Protein AF-A0A2S6IBE1-F1 (afdb_monomer)

pLDDT: mean 86.31, std 10.08, range [39.94, 98.06]

Mean predicted aligned error: 6.65 Å

Sequence (152 aa):
MEKQKLQRILDKYPGAFITDSGIRSVAIQAQFVQARPKQYPKTLRQAVQAFDLDEKKLTDDNYLKTLYKGREAWLHQTIRETARKQQGFYHVAGHAIDVSVRRLSLEQKRRLQKELAAEGYSLIMERVRGMQAKYYVSIERANVFHVQSGTR

Structure (mmCIF, N/CA/C/O backbone):
data_AF-A0A2S6IBE1-F1
#
_entry.id   AF-A0A2S6IBE1-F1
#
loop_
_atom_site.group_PDB
_atom_site.id
_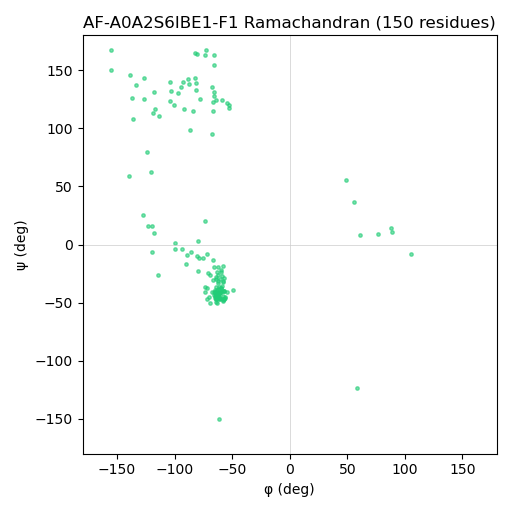atom_site.type_symbol
_atom_site.label_atom_id
_atom_site.label_alt_id
_atom_site.label_comp_id
_atom_site.label_asym_id
_atom_site.label_entity_id
_atom_site.label_seq_id
_atom_site.pdbx_PDB_ins_code
_atom_site.Cartn_x
_atom_site.Cartn_y
_atom_site.Cartn_z
_atom_site.occupancy
_atom_site.B_iso_or_equiv
_atom_site.auth_seq_id
_atom_site.auth_comp_id
_atom_site.auth_asym_id
_atom_site.auth_atom_id
_atom_site.pdbx_PDB_model_num
ATOM 1 N N . MET A 1 1 ? -18.476 2.343 -2.924 1.00 54.25 1 MET A N 1
ATOM 2 C CA . MET A 1 1 ? -19.337 1.847 -1.828 1.00 54.25 1 MET A CA 1
ATOM 3 C C . MET A 1 1 ? -18.538 1.646 -0.540 1.00 54.25 1 MET A C 1
ATOM 5 O O . MET A 1 1 ? -18.878 2.255 0.466 1.00 54.25 1 MET A O 1
ATOM 9 N N . GLU A 1 2 ? -17.416 0.919 -0.574 1.00 73.31 2 GLU A N 1
ATOM 10 C CA . GLU A 1 2 ? -16.568 0.690 0.614 1.00 73.31 2 GLU A CA 1
ATOM 11 C C . GLU A 1 2 ? -15.955 1.964 1.206 1.00 73.31 2 GLU A C 1
ATOM 13 O O . GLU A 1 2 ? -16.035 2.172 2.411 1.00 73.31 2 GLU A O 1
ATOM 18 N N . LYS A 1 3 ? -15.458 2.891 0.373 1.00 78.81 3 LYS A N 1
ATOM 19 C CA . LYS A 1 3 ? -14.883 4.163 0.851 1.00 78.81 3 LYS A CA 1
ATOM 20 C C . LYS A 1 3 ? -15.859 4.997 1.696 1.00 78.81 3 LYS A C 1
ATOM 22 O O . LYS A 1 3 ? -15.454 5.568 2.697 1.00 78.81 3 LYS A O 1
ATOM 27 N N . GLN A 1 4 ? -17.139 5.055 1.319 1.00 84.81 4 GLN A N 1
ATOM 28 C CA . GLN A 1 4 ? -18.163 5.790 2.079 1.00 84.81 4 GLN A CA 1
ATOM 29 C C . GLN A 1 4 ? -18.512 5.082 3.393 1.00 84.81 4 GLN A C 1
ATOM 31 O O . GLN A 1 4 ? -18.743 5.732 4.409 1.00 84.81 4 GLN A O 1
ATOM 36 N N . LYS A 1 5 ? -18.545 3.744 3.392 1.00 87.62 5 LYS A N 1
ATOM 37 C CA . LYS A 1 5 ? -18.736 2.958 4.616 1.00 87.62 5 LYS A CA 1
ATOM 38 C C . LYS A 1 5 ? -17.564 3.156 5.579 1.00 87.62 5 LYS A C 1
ATOM 40 O O . LYS A 1 5 ? -17.801 3.450 6.743 1.00 87.62 5 LYS A O 1
ATOM 45 N N . LEU A 1 6 ? -16.333 3.077 5.074 1.00 89.38 6 LEU A N 1
ATOM 46 C CA . LEU A 1 6 ? -15.126 3.382 5.836 1.00 89.38 6 LEU A CA 1
ATOM 47 C C . LEU A 1 6 ? -15.169 4.811 6.388 1.00 89.38 6 LEU A C 1
ATOM 49 O O . LEU A 1 6 ? -14.967 4.993 7.581 1.00 89.38 6 LEU A O 1
ATOM 53 N N . GLN A 1 7 ? -15.511 5.807 5.563 1.00 90.88 7 GLN A N 1
ATOM 54 C CA . GLN A 1 7 ? -15.585 7.204 5.999 1.00 90.88 7 GLN A CA 1
ATOM 55 C C . GLN A 1 7 ? -16.541 7.394 7.185 1.00 90.88 7 GLN A C 1
ATOM 57 O O . GLN A 1 7 ? -16.139 7.981 8.180 1.00 90.88 7 GLN A O 1
ATOM 62 N N . ARG A 1 8 ? -17.741 6.796 7.146 1.00 93.19 8 ARG A N 1
ATOM 63 C CA . ARG A 1 8 ? -18.708 6.860 8.262 1.00 93.19 8 ARG A CA 1
ATOM 64 C C . ARG A 1 8 ? -18.163 6.310 9.584 1.00 93.19 8 ARG A C 1
ATOM 66 O O . ARG A 1 8 ? -18.566 6.768 10.648 1.00 93.19 8 ARG A O 1
ATOM 73 N N . ILE A 1 9 ? -17.278 5.312 9.531 1.00 93.94 9 ILE A N 1
ATOM 74 C CA . ILE A 1 9 ? -16.595 4.798 10.726 1.00 93.94 9 ILE A CA 1
ATOM 75 C C . ILE A 1 9 ? -15.571 5.830 11.203 1.00 93.94 9 ILE A C 1
ATOM 77 O O . ILE A 1 9 ? -15.544 6.164 12.384 1.00 93.94 9 ILE A O 1
ATOM 81 N N . LEU A 1 10 ? -14.757 6.368 10.289 1.00 94.12 10 LEU A N 1
ATOM 82 C CA . LEU A 1 10 ? -13.701 7.333 10.614 1.00 94.12 10 LEU A CA 1
ATOM 83 C C . LEU A 1 10 ? -14.235 8.655 11.170 1.00 94.12 10 LEU A C 1
ATOM 85 O O . LEU A 1 10 ? -13.566 9.254 12.007 1.00 94.12 10 LEU A O 1
ATOM 89 N N . ASP A 1 11 ? -15.440 9.071 10.785 1.00 94.88 11 ASP A N 1
ATOM 90 C CA . ASP A 1 11 ? -16.084 10.284 11.305 1.00 94.88 11 ASP A CA 1
ATOM 91 C C . ASP A 1 11 ? -16.286 10.233 12.836 1.00 94.88 11 ASP A C 1
ATOM 93 O O . ASP A 1 11 ? -16.341 11.271 13.493 1.00 94.88 11 ASP A O 1
ATOM 97 N N . LYS A 1 12 ? -16.313 9.031 13.436 1.00 96.00 12 LYS A N 1
ATOM 98 C CA . LYS A 1 12 ? -16.364 8.824 14.897 1.00 96.00 12 LYS A CA 1
ATOM 99 C C . LYS A 1 12 ? -15.006 8.994 15.593 1.00 96.00 12 LYS A C 1
ATOM 101 O O . LYS A 1 12 ? -14.952 9.039 16.821 1.00 96.00 12 LYS A O 1
ATOM 106 N N . TYR A 1 13 ? -13.907 9.068 14.838 1.00 95.88 13 TYR A N 1
ATOM 107 C CA . TYR A 1 13 ? -12.533 9.119 15.347 1.00 95.88 13 TYR A CA 1
ATOM 108 C C . TYR A 1 13 ? -11.795 10.360 14.821 1.00 95.88 13 TYR A C 1
ATOM 110 O O . TYR A 1 13 ? -10.972 10.253 13.904 1.00 95.88 13 TYR A O 1
ATOM 118 N N . PRO A 1 14 ? -12.024 11.544 15.424 1.00 90.94 14 PRO A N 1
ATOM 119 C CA . PRO A 1 14 ? -11.316 12.765 15.056 1.00 90.94 14 PRO A CA 1
ATOM 120 C C . PRO A 1 14 ? -9.795 12.557 15.074 1.00 90.94 14 PRO A C 1
ATOM 122 O O . PRO A 1 14 ? -9.210 12.198 16.095 1.00 90.94 14 PRO A O 1
ATOM 125 N N . GLY A 1 15 ? -9.146 12.765 13.926 1.00 89.62 15 GLY A N 1
ATOM 126 C CA . GLY A 1 15 ? -7.707 12.536 13.747 1.00 89.62 15 GLY A CA 1
ATOM 127 C C . GLY A 1 15 ? -7.344 11.277 12.955 1.00 89.62 15 GLY A C 1
ATOM 128 O O . GLY A 1 15 ? -6.173 11.133 12.588 1.00 89.62 15 GLY A O 1
ATOM 129 N N . ALA A 1 16 ? -8.320 10.420 12.641 1.00 94.62 16 ALA A N 1
ATOM 130 C CA . ALA A 1 16 ? -8.197 9.404 11.605 1.00 94.62 16 ALA A CA 1
ATOM 131 C C . ALA A 1 16 ? -8.715 9.927 10.263 1.00 94.62 16 ALA A C 1
ATOM 133 O O . ALA A 1 16 ? -9.725 10.623 10.212 1.00 94.62 16 ALA A O 1
ATOM 134 N N . PHE A 1 17 ? -8.028 9.604 9.169 1.00 92.44 17 PHE A N 1
ATOM 135 C CA . PHE A 1 17 ? -8.475 9.990 7.830 1.00 92.44 17 PHE A CA 1
ATOM 136 C C . PHE A 1 17 ? -7.915 9.054 6.764 1.00 92.44 17 PHE A C 1
ATOM 138 O O . PHE A 1 17 ? -6.815 8.518 6.912 1.00 92.44 17 PHE A O 1
ATOM 145 N N . ILE A 1 18 ? -8.667 8.887 5.677 1.00 90.06 18 ILE A N 1
ATOM 146 C CA . ILE A 1 18 ? -8.194 8.189 4.479 1.00 90.06 18 ILE A CA 1
ATOM 147 C C . ILE A 1 18 ? -7.084 9.028 3.854 1.00 90.06 18 ILE A C 1
ATOM 149 O O . ILE A 1 18 ? -7.298 10.200 3.539 1.00 90.06 18 ILE A O 1
ATOM 153 N N . THR A 1 19 ? -5.903 8.447 3.686 1.00 83.44 19 THR A N 1
ATOM 154 C CA . THR A 1 19 ? -4.793 9.129 3.018 1.00 83.44 19 THR A CA 1
ATOM 155 C C . THR A 1 19 ? -5.037 9.216 1.508 1.00 83.44 19 THR A C 1
ATOM 157 O O . THR A 1 19 ? -5.913 8.566 0.933 1.00 83.44 19 THR A O 1
ATOM 160 N N . ASP A 1 20 ? -4.235 10.036 0.839 1.00 66.38 20 ASP A N 1
ATOM 161 C CA . ASP A 1 20 ? -4.173 10.142 -0.623 1.00 66.38 20 ASP A CA 1
ATOM 162 C C . ASP A 1 20 ? -3.824 8.810 -1.315 1.00 66.38 20 ASP A C 1
ATOM 164 O O . ASP A 1 20 ? -4.136 8.608 -2.487 1.00 66.38 20 ASP A O 1
ATOM 168 N N . SER A 1 21 ? -3.265 7.852 -0.573 1.00 60.84 21 SER A N 1
ATOM 169 C CA . SER A 1 21 ? -3.064 6.467 -0.995 1.00 60.84 21 SER A CA 1
ATOM 170 C C . SER A 1 21 ? -4.330 5.595 -1.044 1.00 60.84 21 SER A C 1
ATOM 172 O O . SER A 1 21 ? -4.201 4.378 -1.039 1.00 60.84 21 SER A O 1
ATOM 174 N N . GLY A 1 22 ? -5.534 6.174 -1.116 1.00 62.81 22 GLY A N 1
ATOM 175 C CA . GLY A 1 22 ? -6.808 5.446 -1.235 1.00 62.81 22 GLY A CA 1
ATOM 176 C C . GLY A 1 22 ? -6.964 4.586 -2.506 1.00 62.81 22 GLY A C 1
ATOM 177 O O . GLY A 1 22 ? -6.003 4.068 -3.056 1.00 62.81 22 GLY A O 1
ATOM 178 N N . ILE A 1 23 ? -8.201 4.414 -2.992 1.00 68.62 23 ILE A N 1
ATOM 179 C CA . ILE A 1 23 ? -8.500 3.637 -4.214 1.00 68.62 23 ILE A CA 1
ATOM 180 C C . ILE A 1 23 ? -7.637 4.135 -5.384 1.00 68.62 23 ILE A C 1
ATOM 182 O O . ILE A 1 23 ? -7.776 5.285 -5.808 1.00 68.62 23 ILE A O 1
ATOM 186 N N . ARG A 1 24 ? -6.775 3.273 -5.932 1.00 78.56 24 ARG A N 1
ATOM 187 C CA . ARG A 1 24 ? -5.904 3.601 -7.066 1.00 78.56 24 ARG A CA 1
ATOM 188 C C . ARG A 1 24 ? -6.430 2.984 -8.353 1.00 78.56 24 ARG A C 1
ATOM 190 O O . ARG A 1 24 ? -6.851 1.828 -8.398 1.00 78.56 24 ARG A O 1
ATOM 197 N N . SER A 1 25 ? -6.346 3.750 -9.435 1.00 82.62 25 SER A N 1
ATOM 198 C CA . SER A 1 25 ? -6.398 3.171 -10.775 1.00 82.62 25 SER A CA 1
ATOM 199 C C . SER A 1 25 ? -5.081 2.447 -11.073 1.00 82.62 25 SER A C 1
ATOM 201 O O . SER A 1 25 ? -4.055 2.693 -10.435 1.00 82.62 25 SER A O 1
ATOM 203 N N . VAL A 1 26 ? -5.087 1.580 -12.087 1.00 86.19 26 VAL A N 1
ATOM 204 C CA . VAL A 1 26 ? -3.863 0.926 -12.582 1.00 86.19 26 VAL A CA 1
ATOM 205 C C . VAL A 1 26 ? -2.794 1.958 -12.954 1.00 86.19 26 VAL A C 1
ATOM 207 O O . VAL A 1 26 ? -1.631 1.766 -12.619 1.00 86.19 26 VAL A O 1
ATOM 210 N N . ALA A 1 27 ? -3.193 3.066 -13.587 1.00 87.44 27 ALA A N 1
ATOM 211 C CA . ALA A 1 27 ? -2.275 4.126 -13.998 1.00 87.44 27 ALA A CA 1
ATOM 212 C C . ALA A 1 27 ? -1.605 4.806 -12.795 1.00 87.44 27 ALA A C 1
ATOM 214 O O . ALA A 1 27 ? -0.392 4.993 -12.784 1.00 87.44 27 ALA A O 1
ATOM 215 N N . ILE A 1 28 ? -2.372 5.111 -11.744 1.00 85.56 28 ILE A N 1
ATOM 216 C CA . ILE A 1 28 ? -1.814 5.685 -10.512 1.00 85.56 28 ILE A CA 1
ATOM 217 C C . ILE A 1 28 ? -0.860 4.681 -9.864 1.00 85.56 28 ILE A C 1
ATOM 219 O O . ILE A 1 28 ? 0.263 5.026 -9.508 1.00 85.56 28 ILE A O 1
ATOM 223 N N . GLN A 1 29 ? -1.265 3.415 -9.749 1.00 86.69 29 GLN A N 1
ATOM 224 C CA . GLN A 1 29 ? -0.407 2.386 -9.172 1.00 86.69 29 GLN A CA 1
ATOM 225 C C . GLN A 1 29 ? 0.901 2.216 -9.965 1.00 86.69 29 GLN A C 1
ATOM 227 O O . GLN A 1 29 ? 1.956 2.049 -9.357 1.00 86.69 29 GLN A O 1
ATOM 232 N N . ALA A 1 30 ? 0.865 2.327 -11.295 1.00 89.19 30 ALA A N 1
ATOM 233 C CA . ALA A 1 30 ? 2.057 2.298 -12.140 1.00 89.19 30 ALA A CA 1
ATOM 234 C C . ALA A 1 30 ? 3.039 3.430 -11.815 1.00 89.19 30 ALA A C 1
ATOM 236 O O . ALA A 1 30 ? 4.235 3.170 -11.686 1.00 89.19 30 ALA A O 1
ATOM 237 N N . GLN A 1 31 ? 2.543 4.647 -11.572 1.00 88.62 31 GLN A N 1
ATOM 238 C CA . GLN A 1 31 ? 3.380 5.770 -11.133 1.00 88.62 31 GLN A CA 1
ATOM 239 C C . GLN A 1 31 ? 4.082 5.470 -9.799 1.00 88.62 31 GLN A C 1
ATOM 241 O O . GLN A 1 31 ? 5.270 5.755 -9.651 1.00 88.62 31 GLN A O 1
ATOM 246 N N . PHE A 1 32 ? 3.393 4.835 -8.841 1.00 85.94 32 PHE A N 1
ATOM 247 C CA . PHE A 1 32 ? 4.011 4.415 -7.576 1.00 85.94 32 PHE A CA 1
ATOM 248 C C . PHE A 1 32 ? 5.095 3.352 -7.777 1.00 85.94 32 PHE A C 1
ATOM 250 O O . PHE A 1 32 ? 6.165 3.459 -7.171 1.00 85.94 32 PHE A O 1
ATOM 257 N N . VAL A 1 33 ? 4.840 2.342 -8.618 1.00 87.50 33 VAL A N 1
ATOM 258 C CA . VAL A 1 33 ? 5.838 1.305 -8.927 1.00 87.50 33 VAL A CA 1
ATOM 259 C C . VAL A 1 33 ? 7.065 1.920 -9.595 1.00 87.50 33 VAL A C 1
ATOM 261 O O . VAL A 1 33 ? 8.188 1.607 -9.203 1.00 87.50 33 VAL A O 1
ATOM 264 N N . GLN A 1 34 ? 6.866 2.834 -10.544 1.00 89.19 34 GLN A N 1
ATOM 265 C CA . GLN A 1 34 ? 7.952 3.523 -11.236 1.00 89.19 34 GLN A CA 1
ATOM 266 C C . GLN A 1 34 ? 8.765 4.424 -10.302 1.00 89.19 34 GLN A C 1
ATOM 268 O O . GLN A 1 34 ? 9.991 4.435 -10.370 1.00 89.19 34 GLN A O 1
ATOM 273 N N . ALA A 1 35 ? 8.106 5.150 -9.398 1.00 86.12 35 ALA A N 1
ATOM 274 C CA . ALA A 1 35 ? 8.787 6.026 -8.450 1.00 86.12 35 ALA A CA 1
ATOM 275 C C . ALA A 1 35 ? 9.554 5.255 -7.362 1.00 86.12 35 ALA A C 1
ATOM 277 O O . ALA A 1 35 ? 10.480 5.804 -6.761 1.00 86.12 35 ALA A O 1
ATOM 278 N N . ARG A 1 36 ? 9.155 4.010 -7.058 1.00 83.94 36 ARG A N 1
ATOM 279 C CA . ARG A 1 36 ? 9.722 3.208 -5.958 1.00 83.94 36 ARG A CA 1
ATOM 280 C C . ARG A 1 36 ? 9.915 1.727 -6.333 1.00 83.94 36 ARG A C 1
ATOM 282 O O . ARG A 1 36 ? 9.396 0.866 -5.622 1.00 83.94 36 ARG A O 1
ATOM 289 N N . PRO A 1 37 ? 10.694 1.373 -7.374 1.00 86.56 37 PRO A N 1
ATOM 290 C CA . PRO A 1 37 ? 10.749 -0.004 -7.884 1.00 86.56 37 PRO A CA 1
ATOM 291 C C . PRO A 1 37 ? 11.195 -1.033 -6.835 1.00 86.56 37 PRO A C 1
ATOM 293 O O . PRO A 1 37 ? 10.653 -2.134 -6.776 1.00 86.56 37 PRO A O 1
ATOM 296 N N . LYS A 1 38 ? 12.114 -0.649 -5.936 1.00 84.12 38 LYS A N 1
ATOM 297 C CA . LYS A 1 38 ? 12.601 -1.493 -4.826 1.00 84.12 38 LYS A CA 1
ATOM 298 C C . LYS A 1 38 ? 11.506 -1.872 -3.814 1.00 84.12 38 LYS A C 1
ATOM 300 O O . LYS A 1 38 ? 11.631 -2.890 -3.145 1.00 84.12 38 LYS A O 1
ATOM 305 N N . GLN A 1 39 ? 10.426 -1.091 -3.711 1.00 80.88 39 GLN A N 1
ATOM 306 C CA . GLN A 1 39 ? 9.273 -1.414 -2.854 1.00 80.88 39 GLN A CA 1
ATOM 307 C C . GLN A 1 39 ? 8.313 -2.416 -3.507 1.00 80.88 39 GLN A C 1
ATOM 309 O O . GLN A 1 39 ? 7.441 -2.956 -2.831 1.00 80.88 39 GLN A O 1
ATOM 314 N N . TYR A 1 40 ? 8.508 -2.710 -4.796 1.00 84.00 40 TYR A N 1
ATOM 315 C CA . TYR A 1 40 ? 7.740 -3.685 -5.566 1.00 84.00 40 TYR A CA 1
ATOM 316 C C . TYR A 1 40 ? 8.668 -4.786 -6.108 1.00 84.00 40 TYR A C 1
ATOM 318 O O . TYR A 1 40 ? 8.781 -4.969 -7.323 1.00 84.00 40 TYR A O 1
ATOM 326 N N . PRO A 1 41 ? 9.333 -5.562 -5.226 1.00 84.81 41 PRO A N 1
ATOM 327 C CA . PRO A 1 41 ? 10.390 -6.498 -5.616 1.00 84.81 41 PRO A CA 1
ATOM 328 C C . PRO A 1 41 ? 9.899 -7.614 -6.545 1.00 84.81 41 PRO A C 1
ATOM 330 O O . PRO A 1 41 ? 10.668 -8.160 -7.330 1.00 84.81 41 PRO A O 1
ATOM 333 N N . LYS A 1 42 ? 8.610 -7.972 -6.489 1.00 85.62 42 LYS A N 1
ATOM 334 C CA . LYS A 1 42 ? 8.030 -8.943 -7.423 1.00 85.62 42 LYS A CA 1
ATOM 335 C C . LYS A 1 42 ? 7.945 -8.378 -8.843 1.00 85.62 42 LYS A C 1
ATOM 337 O O . LYS A 1 42 ? 8.420 -9.028 -9.767 1.00 85.62 42 LYS A O 1
ATOM 342 N N . THR A 1 43 ? 7.392 -7.176 -8.998 1.00 88.56 43 THR A N 1
ATOM 343 C CA . THR A 1 43 ? 7.308 -6.500 -10.299 1.00 88.56 43 THR A CA 1
ATOM 344 C C . THR A 1 43 ? 8.698 -6.213 -10.855 1.00 88.56 43 THR A C 1
ATOM 346 O O . THR A 1 43 ? 8.938 -6.445 -12.034 1.00 88.56 43 THR A O 1
ATOM 349 N N . LEU A 1 44 ? 9.637 -5.793 -9.996 1.00 89.81 44 LEU A N 1
ATOM 350 C CA . LEU A 1 44 ? 11.025 -5.567 -10.391 1.00 89.81 44 LEU A CA 1
ATOM 351 C C . LEU A 1 44 ? 11.681 -6.847 -10.930 1.00 89.81 44 LEU A C 1
ATOM 353 O O . LEU A 1 44 ? 12.269 -6.811 -12.003 1.00 89.81 44 LEU A O 1
ATOM 357 N N . ARG A 1 45 ? 11.524 -7.993 -10.252 1.00 88.56 45 ARG A N 1
ATOM 358 C CA . ARG A 1 45 ? 12.041 -9.284 -10.747 1.00 88.56 45 ARG A CA 1
ATOM 359 C C . ARG A 1 45 ? 11.436 -9.691 -12.091 1.00 88.56 45 ARG A C 1
ATOM 361 O O . ARG A 1 45 ? 12.156 -10.160 -12.962 1.00 88.56 45 ARG A O 1
ATOM 368 N N . GLN A 1 46 ? 10.133 -9.480 -12.277 1.00 90.62 46 GLN A N 1
ATOM 369 C CA . GLN A 1 46 ? 9.480 -9.742 -13.564 1.00 90.62 46 GLN A CA 1
ATOM 370 C C . GLN A 1 46 ? 10.020 -8.834 -14.673 1.00 90.62 46 GLN A C 1
ATOM 372 O O . GLN A 1 46 ? 10.176 -9.289 -15.800 1.00 90.62 46 GLN A O 1
ATOM 377 N N . ALA A 1 47 ? 10.341 -7.577 -14.359 1.00 92.50 47 ALA A N 1
ATOM 378 C CA . ALA A 1 47 ? 10.936 -6.646 -15.314 1.00 92.50 47 ALA A CA 1
ATOM 379 C C . ALA A 1 47 ? 12.355 -7.066 -15.721 1.00 92.50 47 ALA A C 1
ATOM 381 O O . ALA A 1 47 ? 12.691 -6.998 -16.898 1.00 92.50 47 ALA A O 1
ATOM 382 N N . VAL A 1 48 ? 13.165 -7.532 -14.762 1.00 90.19 48 VAL A N 1
ATOM 383 C CA . VAL A 1 48 ? 14.518 -8.059 -15.020 1.00 90.19 48 VAL A CA 1
ATOM 384 C C . VAL A 1 48 ? 14.476 -9.199 -16.026 1.00 90.19 48 VAL A C 1
ATOM 386 O O . VAL A 1 48 ? 15.221 -9.175 -16.997 1.00 90.19 48 VAL A O 1
ATOM 389 N N . GLN A 1 49 ? 13.548 -10.136 -15.842 1.00 90.88 49 GLN A N 1
ATOM 390 C CA . GLN A 1 49 ? 13.372 -11.271 -16.747 1.00 90.88 49 GLN A CA 1
ATOM 391 C C . GLN A 1 49 ? 12.792 -10.855 -18.105 1.00 90.88 49 GLN A C 1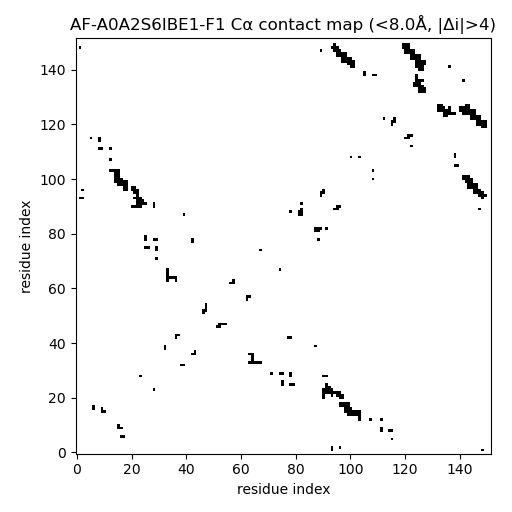
ATOM 393 O O . GLN A 1 49 ? 13.281 -11.286 -19.140 1.00 90.88 49 GLN A O 1
ATOM 398 N N . ALA A 1 50 ? 11.754 -10.013 -18.117 1.00 92.31 50 ALA A N 1
ATOM 39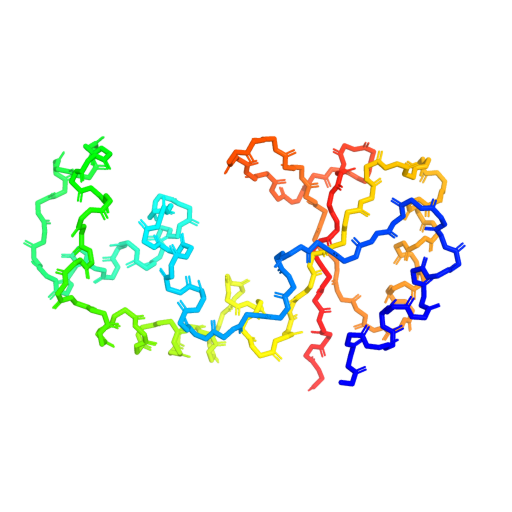9 C CA . ALA A 1 50 ? 11.056 -9.637 -19.347 1.00 92.31 50 ALA A CA 1
ATOM 400 C C . ALA A 1 50 ? 11.897 -8.762 -20.288 1.00 92.31 50 ALA A C 1
ATOM 402 O O . ALA A 1 50 ? 11.641 -8.736 -21.489 1.00 92.31 50 ALA A O 1
ATOM 403 N N . PHE A 1 51 ? 12.861 -8.018 -19.745 1.00 91.75 51 PHE A N 1
ATOM 404 C CA . PHE A 1 51 ? 13.664 -7.054 -20.497 1.00 91.75 51 PHE A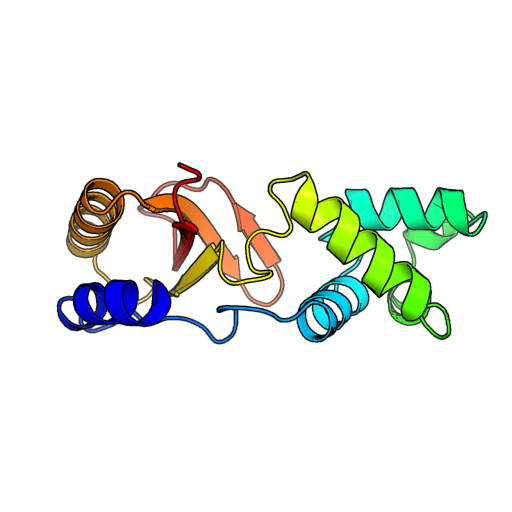 CA 1
ATOM 405 C C . PHE A 1 51 ? 15.156 -7.387 -20.527 1.00 91.75 51 PHE A C 1
ATOM 407 O O . PHE A 1 51 ? 15.930 -6.530 -20.950 1.00 91.75 51 PHE A O 1
ATOM 414 N N . ASP A 1 52 ? 15.531 -8.581 -20.061 1.00 88.31 52 ASP A N 1
ATOM 4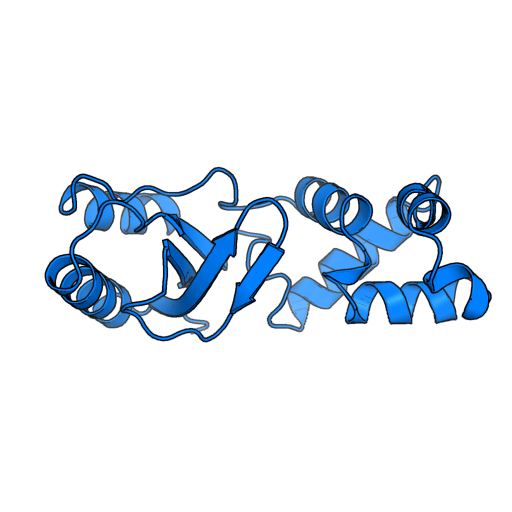15 C CA . ASP A 1 52 ? 16.912 -9.071 -19.989 1.00 88.31 52 ASP A CA 1
ATOM 416 C C . ASP A 1 52 ? 17.869 -8.046 -19.354 1.00 88.31 52 ASP A C 1
ATOM 418 O O . ASP A 1 52 ? 18.821 -7.546 -19.956 1.00 88.31 52 ASP A O 1
ATOM 422 N N . LEU A 1 53 ? 17.530 -7.617 -18.135 1.00 88.19 53 LEU A N 1
ATOM 423 C CA . LEU A 1 53 ? 18.252 -6.540 -17.459 1.00 88.19 53 LEU A CA 1
ATOM 424 C C . LEU A 1 53 ? 19.448 -7.073 -16.676 1.00 88.19 53 LEU A C 1
ATOM 426 O O . LEU A 1 53 ? 19.334 -8.034 -15.923 1.00 88.19 53 LEU A O 1
ATOM 430 N N . ASP A 1 54 ? 20.564 -6.351 -16.753 1.00 85.81 54 ASP A N 1
ATOM 431 C CA . ASP A 1 54 ? 21.746 -6.623 -15.937 1.00 85.81 54 ASP A CA 1
ATOM 432 C C . ASP A 1 54 ? 21.464 -6.362 -14.446 1.00 85.81 54 ASP A C 1
ATOM 434 O O . ASP A 1 54 ? 21.247 -5.219 -14.023 1.00 85.81 54 ASP A O 1
ATOM 438 N N . GLU A 1 55 ? 21.514 -7.423 -13.637 1.00 81.94 55 GLU A N 1
ATOM 439 C CA . GLU A 1 55 ? 21.286 -7.365 -12.192 1.00 81.94 55 GLU A CA 1
ATOM 440 C C . GLU A 1 55 ? 22.239 -6.403 -11.472 1.00 81.94 55 GLU A C 1
ATOM 442 O O . GLU A 1 55 ? 21.853 -5.781 -10.477 1.00 81.94 55 GLU A O 1
ATOM 447 N N . LYS A 1 56 ? 23.456 -6.190 -11.993 1.00 83.94 56 LYS A N 1
ATOM 448 C CA . LYS 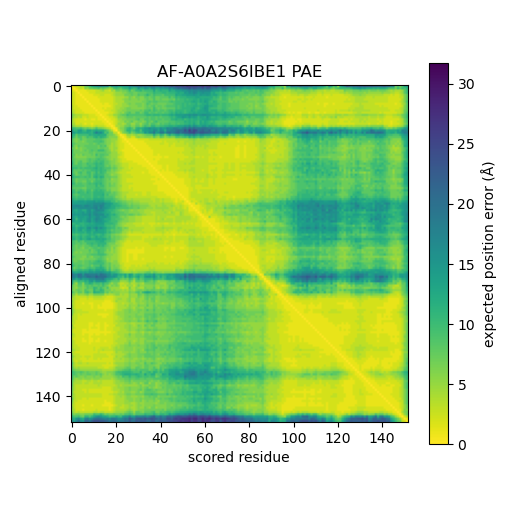A 1 56 ? 24.430 -5.259 -11.398 1.00 83.94 56 LYS A CA 1
ATOM 449 C C . LYS A 1 56 ? 23.904 -3.822 -11.389 1.00 83.94 56 LYS A C 1
ATOM 451 O O . LYS A 1 56 ? 24.151 -3.073 -10.440 1.00 83.94 56 LYS A O 1
ATOM 456 N N . LYS A 1 57 ? 23.105 -3.449 -12.394 1.00 84.25 57 LYS A N 1
ATOM 457 C CA . LYS A 1 57 ? 22.504 -2.111 -12.522 1.00 84.25 57 LYS A CA 1
ATOM 458 C C . LYS A 1 57 ? 21.328 -1.882 -11.573 1.00 84.25 57 LYS A C 1
ATOM 460 O O . LYS A 1 57 ? 20.921 -0.742 -11.381 1.00 84.25 57 LYS A O 1
ATOM 465 N N . LEU A 1 58 ? 20.809 -2.920 -10.913 1.00 83.00 58 LEU A N 1
ATOM 466 C CA . LEU A 1 58 ? 19.711 -2.790 -9.940 1.00 83.00 58 LEU A CA 1
ATOM 467 C C . LEU A 1 58 ? 20.143 -2.121 -8.626 1.00 83.00 58 LEU A C 1
ATOM 469 O O . LEU A 1 58 ? 19.306 -1.801 -7.778 1.00 83.00 58 LEU A O 1
ATOM 473 N N . THR A 1 59 ? 21.444 -1.893 -8.448 1.00 83.94 59 THR A N 1
ATOM 474 C CA . THR A 1 59 ? 21.976 -1.088 -7.345 1.00 83.94 59 THR A CA 1
ATOM 475 C C . THR A 1 59 ? 21.859 0.420 -7.607 1.00 83.94 59 THR A C 1
ATOM 477 O O . THR A 1 59 ? 21.758 1.179 -6.644 1.00 83.94 59 THR A O 1
ATOM 480 N N . ASP A 1 60 ? 21.765 0.844 -8.873 1.00 86.94 60 ASP A N 1
ATOM 481 C CA . ASP A 1 60 ? 21.667 2.244 -9.297 1.00 86.94 60 ASP A CA 1
ATOM 482 C C . ASP A 1 60 ? 20.214 2.761 -9.250 1.00 86.94 60 ASP A C 1
ATOM 484 O O . ASP A 1 60 ? 19.333 2.343 -10.007 1.00 86.94 60 ASP A O 1
ATOM 488 N N . ASP A 1 61 ? 19.960 3.725 -8.363 1.00 82.00 61 ASP A N 1
ATOM 489 C CA . ASP A 1 61 ? 18.640 4.338 -8.188 1.00 82.00 61 ASP A CA 1
ATOM 490 C C . ASP A 1 61 ? 18.177 5.167 -9.400 1.00 82.00 61 ASP A C 1
ATOM 492 O O . ASP A 1 61 ? 16.971 5.257 -9.652 1.00 82.00 61 ASP A O 1
ATOM 496 N N . ASN A 1 62 ? 19.088 5.774 -10.165 1.00 83.56 62 ASN A N 1
ATOM 497 C CA . ASN A 1 62 ? 18.738 6.549 -11.360 1.00 83.56 62 ASN A CA 1
ATOM 498 C C . ASN A 1 62 ? 18.336 5.629 -12.511 1.00 83.56 62 ASN A C 1
ATOM 500 O O . ASN A 1 62 ? 17.337 5.887 -13.193 1.00 83.56 62 ASN A O 1
ATOM 504 N N . TYR A 1 63 ? 19.056 4.519 -12.677 1.00 86.50 63 TYR A N 1
ATOM 505 C CA . TYR A 1 63 ? 18.673 3.472 -13.617 1.00 86.50 63 TYR A CA 1
ATOM 506 C C . TYR A 1 63 ? 17.272 2.935 -13.295 1.00 86.50 63 TYR A C 1
ATOM 508 O O . TYR A 1 63 ? 16.389 2.922 -14.154 1.00 86.50 63 TYR A O 1
ATOM 516 N N . LEU A 1 64 ? 17.010 2.605 -12.029 1.00 85.44 64 LEU A N 1
ATOM 517 C CA . LEU A 1 64 ? 15.711 2.083 -11.603 1.00 85.44 64 LEU A CA 1
ATOM 518 C C . LEU A 1 64 ? 14.544 3.052 -11.839 1.00 85.44 64 LEU A C 1
ATOM 520 O O . LEU A 1 64 ? 13.461 2.610 -12.223 1.00 85.44 64 LEU A O 1
ATOM 524 N N . LYS A 1 65 ? 14.739 4.366 -11.670 1.00 80.50 65 LYS A N 1
ATOM 525 C CA . LYS A 1 65 ? 13.692 5.374 -11.945 1.00 80.50 65 LYS A CA 1
ATOM 526 C C . LYS A 1 65 ? 13.282 5.436 -13.418 1.00 80.50 65 LYS A C 1
ATOM 528 O O . LYS A 1 65 ? 12.155 5.821 -13.728 1.00 80.50 65 LYS A O 1
ATOM 533 N N . THR A 1 66 ? 14.191 5.079 -14.323 1.00 86.44 66 THR A N 1
ATOM 534 C CA . THR A 1 66 ? 13.956 5.112 -15.776 1.00 86.44 66 THR A CA 1
ATOM 535 C C . THR A 1 66 ? 13.611 3.745 -16.360 1.00 86.44 66 THR A C 1
ATOM 537 O O . THR A 1 66 ? 13.239 3.661 -17.526 1.00 86.44 66 THR A O 1
ATOM 540 N N . LEU A 1 67 ? 13.638 2.695 -15.534 1.00 89.06 67 LEU A N 1
ATOM 541 C CA . LEU A 1 67 ? 13.466 1.297 -15.923 1.00 89.06 67 LEU A CA 1
ATOM 542 C C . LEU A 1 67 ? 12.246 1.019 -16.811 1.00 89.06 67 LEU A C 1
ATOM 544 O O . LEU A 1 67 ? 12.305 0.195 -17.728 1.00 89.06 67 LEU A O 1
ATOM 548 N N . TYR A 1 68 ? 11.139 1.691 -16.502 1.00 90.94 68 TYR A N 1
ATOM 549 C CA . TYR A 1 68 ? 9.846 1.492 -17.152 1.00 90.94 68 TYR A CA 1
ATOM 550 C C . TYR A 1 68 ? 9.524 2.540 -18.224 1.00 90.94 68 TYR A C 1
ATOM 552 O O . TYR A 1 68 ? 8.445 2.476 -18.810 1.00 90.94 68 TYR A O 1
ATOM 560 N N . LYS A 1 69 ? 10.425 3.495 -18.493 1.00 88.62 69 LYS A N 1
ATOM 561 C CA . LYS A 1 69 ? 10.203 4.541 -19.500 1.00 88.62 69 LYS A CA 1
ATOM 562 C C . LYS A 1 69 ? 10.083 3.902 -20.889 1.00 88.62 69 LYS A C 1
ATOM 564 O O . LYS A 1 69 ? 10.982 3.174 -21.305 1.00 88.62 69 LYS A O 1
ATOM 569 N N . GLY A 1 70 ? 8.983 4.165 -21.594 1.00 89.19 70 GLY A N 1
ATOM 570 C CA . GLY A 1 70 ? 8.666 3.538 -22.885 1.00 89.19 70 GLY A CA 1
ATOM 571 C C . GLY A 1 70 ? 8.143 2.099 -22.775 1.00 89.19 70 GLY A C 1
ATOM 572 O O . GLY A 1 70 ? 8.037 1.402 -23.782 1.00 89.19 70 GLY A O 1
ATOM 573 N N . ARG A 1 71 ? 7.853 1.623 -21.556 1.00 92.19 71 ARG A N 1
ATOM 574 C CA . ARG A 1 71 ? 7.360 0.267 -21.248 1.00 92.19 71 ARG A CA 1
ATOM 575 C C . ARG A 1 71 ? 6.080 0.313 -20.404 1.00 92.19 71 ARG A C 1
ATOM 577 O O . ARG A 1 71 ? 5.759 -0.626 -19.672 1.00 92.19 71 ARG A O 1
ATOM 584 N N . GLU A 1 72 ? 5.330 1.405 -20.502 1.00 92.12 72 GLU A N 1
ATOM 585 C CA . GLU A 1 72 ? 4.149 1.699 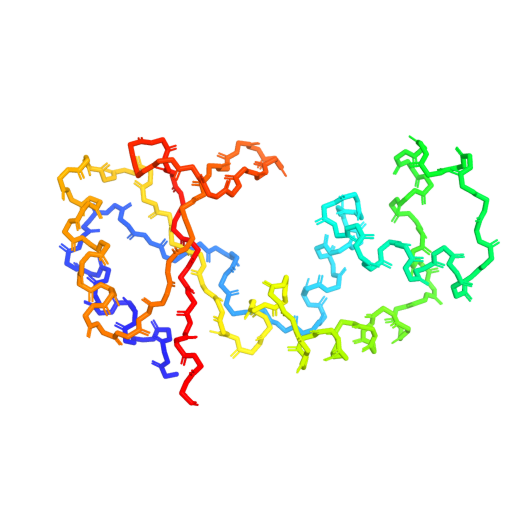-19.688 1.00 92.12 72 GLU A CA 1
ATOM 586 C C . GLU A 1 72 ? 3.035 0.669 -19.918 1.00 92.12 72 GLU A C 1
ATOM 588 O O . GLU A 1 72 ? 2.393 0.226 -18.965 1.00 92.12 72 GLU A O 1
ATOM 593 N N . ALA A 1 73 ? 2.844 0.228 -21.167 1.00 92.56 73 ALA A N 1
ATOM 594 C CA . ALA A 1 73 ? 1.860 -0.799 -21.513 1.00 92.56 73 ALA A CA 1
ATOM 595 C C . ALA A 1 73 ? 2.146 -2.133 -20.802 1.00 92.56 73 ALA A C 1
ATOM 597 O O . ALA A 1 73 ? 1.242 -2.712 -20.193 1.00 92.56 73 ALA A O 1
ATOM 598 N N . TRP A 1 74 ? 3.412 -2.570 -20.808 1.00 94.75 74 TRP A N 1
ATOM 599 C CA . TRP A 1 74 ? 3.850 -3.763 -20.082 1.00 94.75 74 TRP A CA 1
ATOM 600 C C . TRP A 1 74 ? 3.619 -3.599 -18.579 1.00 94.75 74 TRP A C 1
ATOM 602 O O . TRP A 1 74 ? 3.032 -4.474 -17.944 1.00 94.75 74 TRP A O 1
ATOM 612 N N . LEU A 1 75 ? 4.001 -2.452 -18.006 1.00 93.50 75 LEU A N 1
ATOM 613 C CA . LEU A 1 75 ? 3.837 -2.209 -16.572 1.00 93.50 75 LEU A CA 1
ATOM 614 C C . LEU A 1 75 ? 2.355 -2.236 -16.172 1.00 93.50 75 LEU A C 1
ATOM 616 O O . LEU A 1 75 ? 1.991 -2.879 -15.189 1.00 93.50 75 LEU A O 1
ATOM 620 N N . HIS A 1 76 ? 1.481 -1.599 -16.953 1.00 92.75 76 HIS A N 1
ATOM 621 C CA . HIS A 1 76 ? 0.037 -1.613 -16.717 1.00 92.75 76 HIS A CA 1
ATOM 622 C C . HIS A 1 76 ? -0.545 -3.029 -16.779 1.00 92.75 76 HIS A C 1
ATOM 624 O O . HIS A 1 76 ? -1.370 -3.387 -15.932 1.00 92.75 76 HIS A O 1
ATOM 630 N N . GLN A 1 77 ? -0.130 -3.841 -17.754 1.00 91.81 77 GLN A N 1
ATOM 631 C CA . GLN A 1 77 ? -0.567 -5.231 -17.866 1.00 91.81 77 GLN A CA 1
ATOM 632 C C . GLN A 1 77 ? -0.106 -6.058 -16.661 1.00 91.81 77 GLN A C 1
ATOM 634 O O . GLN A 1 77 ? -0.940 -6.673 -15.994 1.00 91.81 77 GLN A O 1
ATOM 639 N N . THR A 1 78 ? 1.179 -5.994 -16.314 1.00 91.00 78 THR A N 1
ATOM 640 C CA . THR A 1 78 ? 1.753 -6.704 -15.163 1.00 91.00 78 THR A CA 1
ATOM 641 C C . THR A 1 78 ? 1.051 -6.333 -13.855 1.00 91.00 78 THR A C 1
ATOM 643 O O . THR A 1 78 ? 0.755 -7.201 -13.028 1.00 91.00 78 THR A O 1
ATOM 646 N N . ILE A 1 79 ? 0.716 -5.053 -13.666 1.00 89.56 79 ILE A N 1
ATOM 647 C CA . ILE A 1 79 ? -0.043 -4.575 -12.503 1.00 89.56 79 ILE A CA 1
ATOM 648 C C . ILE A 1 79 ? -1.455 -5.162 -12.484 1.00 89.56 79 ILE A C 1
ATOM 650 O O . ILE A 1 79 ? -1.883 -5.643 -11.438 1.00 89.56 79 ILE A O 1
ATOM 654 N N . ARG A 1 80 ? -2.176 -5.175 -13.613 1.00 87.19 80 ARG A N 1
ATOM 655 C CA . ARG A 1 80 ? -3.517 -5.788 -13.697 1.00 87.19 80 ARG A CA 1
ATOM 656 C C . ARG A 1 80 ? -3.478 -7.276 -13.381 1.00 87.19 80 ARG A C 1
ATOM 658 O O . ARG A 1 80 ? -4.298 -7.763 -12.608 1.00 87.19 80 ARG A O 1
ATOM 665 N N . GLU A 1 81 ? -2.531 -7.999 -13.963 1.00 86.75 81 GLU A N 1
ATOM 666 C CA . GLU A 1 81 ? -2.375 -9.434 -13.732 1.00 86.75 81 GLU A CA 1
ATOM 667 C C . GLU A 1 81 ? -2.001 -9.742 -12.284 1.00 86.75 81 GLU A C 1
ATOM 669 O O . GLU A 1 81 ? -2.511 -10.701 -11.707 1.00 86.75 81 GLU A O 1
ATOM 674 N N . THR A 1 82 ? -1.145 -8.922 -11.674 1.00 82.19 82 THR A N 1
ATOM 675 C CA . THR A 1 82 ? -0.759 -9.114 -10.274 1.00 82.19 82 THR A CA 1
ATOM 676 C C . THR A 1 82 ? -1.882 -8.713 -9.320 1.00 82.19 82 THR A C 1
ATOM 678 O O . THR A 1 82 ? -2.104 -9.421 -8.341 1.00 82.19 82 THR A O 1
ATOM 681 N N . ALA A 1 83 ? -2.643 -7.657 -9.628 1.00 79.25 83 ALA A N 1
ATOM 682 C CA . ALA A 1 83 ? -3.837 -7.257 -8.881 1.00 79.25 83 ALA A CA 1
ATOM 683 C C . ALA A 1 83 ? -4.905 -8.355 -8.861 1.00 79.25 83 ALA A C 1
ATOM 685 O O . ALA A 1 83 ? -5.514 -8.593 -7.826 1.00 79.25 83 ALA A O 1
ATOM 686 N N . ARG A 1 84 ? -5.067 -9.094 -9.966 1.00 76.19 84 ARG A N 1
ATOM 687 C CA . ARG A 1 84 ? -5.951 -10.271 -10.022 1.00 76.19 84 ARG A CA 1
ATOM 688 C C . ARG A 1 84 ? -5.484 -11.434 -9.141 1.00 76.19 84 ARG A C 1
ATOM 690 O O . ARG A 1 84 ? -6.271 -12.334 -8.883 1.00 76.19 84 ARG A O 1
ATOM 697 N N . LYS A 1 85 ? -4.207 -11.462 -8.744 1.00 75.75 85 LYS A N 1
ATOM 698 C CA . LYS A 1 85 ? -3.571 -12.632 -8.124 1.00 75.75 85 LYS A CA 1
ATOM 699 C C . LYS A 1 85 ? -3.135 -12.430 -6.664 1.00 75.75 85 LYS A C 1
ATOM 701 O O . LYS A 1 85 ? -2.966 -13.442 -5.993 1.00 75.75 85 LYS A O 1
ATOM 706 N N . GLN A 1 86 ? -2.829 -11.215 -6.172 1.00 65.12 86 GLN A N 1
ATOM 707 C CA . GLN A 1 86 ? -1.986 -11.074 -4.960 1.00 65.12 86 GLN A CA 1
ATOM 708 C C . GLN A 1 86 ? -2.097 -9.803 -4.090 1.00 65.12 86 GLN A C 1
ATOM 710 O O . GLN A 1 86 ? -2.565 -8.748 -4.512 1.00 65.12 86 GLN A O 1
ATOM 715 N N . GLN A 1 87 ? -1.482 -9.937 -2.895 1.00 60.75 87 GLN A N 1
ATOM 716 C CA . GLN A 1 87 ? -1.469 -9.041 -1.732 1.00 60.75 87 GLN A CA 1
ATOM 717 C C . GLN A 1 87 ? -0.874 -7.626 -1.875 1.00 60.75 87 GLN A C 1
ATOM 719 O O . GLN A 1 87 ? -1.142 -6.759 -1.051 1.00 60.75 87 GLN A O 1
ATOM 724 N N . GLY A 1 88 ? -0.049 -7.363 -2.888 1.00 60.69 88 GLY A N 1
ATOM 725 C CA . GLY A 1 88 ? 0.652 -6.072 -3.024 1.00 60.69 88 GLY A CA 1
ATOM 726 C C . GLY A 1 88 ? -0.107 -5.001 -3.813 1.00 60.69 88 GLY A C 1
ATOM 727 O O . GLY A 1 88 ? 0.331 -3.857 -3.877 1.00 60.69 88 GLY A O 1
ATOM 728 N N . PHE A 1 89 ? -1.217 -5.377 -4.449 1.00 71.88 89 PHE A N 1
ATOM 729 C CA . PHE A 1 89 ? -1.957 -4.534 -5.391 1.00 71.88 89 PHE A CA 1
ATOM 730 C C . PHE A 1 89 ? -3.390 -4.265 -4.944 1.00 71.88 89 PHE A C 1
ATOM 732 O O . PHE A 1 89 ? -4.198 -3.795 -5.739 1.00 71.88 89 PHE A O 1
ATOM 739 N N . TYR A 1 90 ? -3.702 -4.516 -3.673 1.00 74.75 90 TYR A N 1
ATOM 740 C CA . TYR A 1 90 ? -5.046 -4.323 -3.145 1.00 74.75 90 TYR A CA 1
ATOM 741 C C . TYR A 1 90 ? -5.548 -2.881 -3.279 1.00 74.75 90 TYR A C 1
ATOM 743 O O . TYR A 1 90 ? -6.738 -2.673 -3.455 1.00 74.75 90 TYR A O 1
ATOM 751 N N . HIS A 1 91 ? -4.685 -1.861 -3.306 1.00 76.06 91 HIS A N 1
ATOM 752 C CA . HIS A 1 91 ? -5.159 -0.495 -3.579 1.00 76.06 91 HIS A CA 1
ATOM 753 C C . HIS A 1 91 ? -5.849 -0.357 -4.947 1.00 76.06 91 HIS A C 1
ATOM 755 O O . HIS A 1 91 ? -6.678 0.538 -5.125 1.00 76.06 91 HIS A O 1
ATOM 761 N N . VAL A 1 92 ? -5.551 -1.238 -5.911 1.00 75.75 92 VAL A N 1
ATOM 762 C CA . VAL A 1 92 ? -6.234 -1.273 -7.209 1.00 75.75 92 VAL A CA 1
ATOM 763 C C . VAL A 1 92 ? -7.693 -1.676 -7.006 1.00 75.75 92 VAL A C 1
ATOM 765 O O . VAL A 1 92 ? -7.979 -2.643 -6.314 1.00 75.75 92 VAL A O 1
ATOM 768 N N . ALA A 1 93 ? -8.621 -0.927 -7.607 1.00 68.56 93 ALA A N 1
ATOM 769 C CA . ALA A 1 93 ? -10.072 -1.138 -7.478 1.00 68.56 93 ALA A CA 1
ATOM 770 C C . ALA A 1 93 ? -10.639 -1.004 -6.047 1.00 68.56 93 ALA A C 1
ATOM 772 O O . ALA A 1 93 ? -11.831 -1.205 -5.837 1.00 68.56 93 ALA A O 1
ATOM 773 N N . GLY A 1 94 ? -9.822 -0.556 -5.089 1.00 69.94 94 GLY A N 1
ATOM 774 C CA . GLY A 1 94 ? -10.261 -0.212 -3.740 1.00 69.94 94 GLY A CA 1
ATOM 775 C C . GLY A 1 94 ? -10.263 -1.365 -2.752 1.00 69.94 94 GLY A C 1
ATOM 776 O O . GLY A 1 94 ? -10.782 -1.190 -1.658 1.00 69.94 94 GLY A O 1
ATOM 777 N N . HIS A 1 95 ? -9.616 -2.482 -3.090 1.00 76.88 95 HIS A N 1
ATOM 778 C CA . HIS A 1 95 ? -9.464 -3.607 -2.169 1.00 76.88 95 HIS A CA 1
ATOM 779 C C . HIS A 1 95 ? -8.583 -3.299 -0.953 1.00 76.88 95 HIS A C 1
ATOM 781 O O . HIS A 1 95 ? -8.571 -4.070 0.002 1.00 76.88 95 HIS A O 1
ATOM 787 N N . ALA A 1 96 ? -7.843 -2.187 -0.976 1.00 83.94 96 ALA A N 1
ATOM 788 C CA . ALA A 1 96 ? -7.196 -1.596 0.178 1.00 83.94 96 ALA A CA 1
ATOM 789 C C . ALA A 1 96 ? -7.310 -0.073 0.180 1.00 83.94 96 ALA A C 1
ATOM 791 O O . ALA A 1 96 ? -7.267 0.586 -0.864 1.00 83.94 96 ALA A O 1
ATOM 792 N N . ILE A 1 97 ? -7.412 0.482 1.382 1.00 87.38 97 ILE A N 1
ATOM 793 C CA . ILE A 1 97 ? -7.422 1.909 1.663 1.00 87.38 97 ILE A CA 1
ATOM 794 C C . ILE A 1 97 ? -6.538 2.145 2.884 1.00 87.38 97 ILE A C 1
ATOM 796 O O . ILE A 1 97 ? -6.741 1.550 3.942 1.00 87.38 97 ILE A O 1
ATOM 800 N N . ASP A 1 98 ? -5.571 3.042 2.753 1.00 89.38 98 ASP A N 1
ATOM 801 C CA . ASP A 1 98 ? -4.748 3.441 3.885 1.00 89.38 98 ASP A CA 1
ATOM 802 C C . ASP A 1 98 ? -5.486 4.496 4.718 1.00 89.38 98 ASP A C 1
ATOM 804 O O . ASP A 1 98 ? -6.037 5.479 4.209 1.00 89.38 98 ASP A O 1
ATOM 808 N N . VAL A 1 99 ? -5.483 4.287 6.027 1.00 92.31 99 VAL A N 1
ATOM 809 C CA . VAL A 1 99 ? -6.054 5.194 7.015 1.00 92.31 99 VAL A CA 1
ATOM 810 C C . VAL A 1 99 ? -4.933 5.677 7.913 1.00 92.31 99 VAL A C 1
ATOM 812 O O . VAL A 1 99 ? -4.324 4.903 8.652 1.00 92.31 99 VAL A O 1
ATOM 815 N N . SER A 1 100 ? -4.663 6.977 7.884 1.00 94.62 100 SER A N 1
ATOM 816 C CA . SER A 1 100 ? -3.765 7.604 8.846 1.00 94.62 100 SER A CA 1
ATOM 817 C C . SER A 1 100 ? -4.390 7.529 10.233 1.00 94.62 100 SER A C 1
ATOM 819 O O . SER A 1 100 ? -5.517 7.968 10.437 1.00 94.62 100 SER A O 1
ATOM 821 N N . VAL A 1 101 ? -3.632 7.010 11.196 1.00 96.81 101 VAL A N 1
ATOM 822 C CA . VAL A 1 101 ? -4.010 6.929 12.618 1.00 96.81 101 VAL A CA 1
ATOM 823 C C . VAL A 1 101 ? -2.987 7.627 13.514 1.00 96.81 101 VAL A C 1
ATOM 825 O O . VAL A 1 101 ? -2.945 7.414 14.725 1.00 96.81 101 VAL A O 1
ATOM 828 N N . ARG A 1 102 ? -2.118 8.465 12.932 1.00 95.38 102 ARG A N 1
ATOM 829 C CA . ARG A 1 102 ? -1.004 9.119 13.641 1.00 95.38 102 ARG A CA 1
ATOM 830 C C . ARG A 1 102 ? -1.462 9.971 14.827 1.00 95.38 102 ARG A C 1
ATOM 832 O O . ARG A 1 102 ? -0.703 10.117 15.778 1.00 95.38 102 ARG A O 1
ATOM 839 N N . ARG A 1 103 ? -2.657 10.559 14.739 1.00 96.12 103 ARG A N 1
ATOM 840 C CA . ARG A 1 103 ? -3.214 11.460 15.760 1.00 96.12 103 ARG A CA 1
ATOM 841 C C . ARG A 1 103 ? -4.107 10.750 16.781 1.00 96.12 103 ARG A C 1
ATOM 843 O O . ARG A 1 103 ? -4.547 11.396 17.720 1.00 96.12 103 ARG A O 1
ATOM 850 N N . LEU A 1 104 ? -4.359 9.452 16.612 1.00 97.25 104 LEU A N 1
ATOM 851 C CA . LEU A 1 104 ? -5.153 8.676 17.558 1.00 97.25 104 LEU A CA 1
ATOM 852 C C . LEU A 1 104 ? -4.308 8.209 18.746 1.00 97.25 104 LEU A C 1
ATOM 854 O O . LEU A 1 104 ? -3.154 7.792 18.578 1.00 97.25 104 LEU A O 1
ATOM 858 N N . SER A 1 105 ? -4.914 8.191 19.933 1.00 97.44 105 SER A N 1
ATOM 859 C CA . SER A 1 105 ? -4.369 7.501 21.103 1.00 97.44 105 SER A CA 1
ATOM 860 C C . SER A 1 105 ? -4.333 5.983 20.882 1.00 97.44 105 SER A C 1
ATOM 862 O O . SER A 1 105 ? -5.014 5.444 20.006 1.00 97.44 105 SER A O 1
ATOM 864 N N . LEU A 1 106 ? -3.553 5.256 21.688 1.00 97.44 106 LEU A N 1
ATOM 865 C CA . LEU A 1 106 ? -3.504 3.790 21.610 1.00 97.44 106 LEU A CA 1
ATOM 866 C C . LEU A 1 106 ? -4.886 3.155 21.823 1.00 97.44 106 LEU A C 1
ATOM 868 O O . LEU A 1 106 ? -5.251 2.207 21.129 1.00 97.44 106 LEU A O 1
ATOM 872 N N . GLU A 1 107 ? -5.666 3.693 22.756 1.00 97.50 107 GLU A N 1
ATOM 873 C CA . GLU A 1 107 ? -7.017 3.213 23.017 1.00 97.50 107 GLU A CA 1
ATOM 874 C C . GLU A 1 107 ? -7.937 3.437 21.810 1.00 97.50 107 GLU A C 1
ATOM 876 O O . GLU A 1 107 ? -8.617 2.509 21.372 1.00 97.50 107 GLU A O 1
ATOM 881 N N . GLN A 1 108 ? -7.900 4.632 21.214 1.00 97.69 108 GLN A N 1
ATOM 882 C CA . GLN A 1 108 ? -8.672 4.950 20.011 1.00 97.69 108 GLN A CA 1
ATOM 883 C C . GLN A 1 108 ? -8.275 4.057 18.833 1.00 97.69 108 GLN A C 1
ATOM 885 O O . GLN A 1 108 ? -9.150 3.544 18.142 1.00 97.69 108 GLN A O 1
ATOM 890 N N . LYS A 1 109 ? -6.974 3.798 18.640 1.00 98.06 109 LYS A N 1
ATOM 891 C CA . LYS A 1 109 ? -6.482 2.855 17.622 1.00 98.06 109 LYS A CA 1
ATOM 892 C C . LYS A 1 109 ? -7.072 1.461 17.813 1.00 98.06 109 LYS A C 1
ATOM 894 O O . LYS A 1 109 ? -7.541 0.869 16.847 1.00 98.06 109 LYS A O 1
ATOM 899 N N . ARG A 1 110 ? -7.068 0.942 19.046 1.00 97.88 110 ARG A N 1
ATOM 900 C CA . ARG A 1 110 ? -7.620 -0.386 19.369 1.00 97.88 110 ARG A CA 1
ATOM 901 C C . ARG A 1 110 ? -9.132 -0.445 19.143 1.00 97.88 110 ARG A C 1
ATOM 903 O O . ARG A 1 110 ? -9.619 -1.443 18.620 1.00 97.88 110 ARG A O 1
ATOM 910 N N . ARG A 1 111 ? -9.871 0.607 19.507 1.00 97.62 111 ARG A N 1
ATOM 911 C CA . ARG A 1 111 ? -11.320 0.704 19.251 1.00 97.62 111 ARG A CA 1
ATOM 912 C C . ARG A 1 111 ? -11.617 0.733 17.749 1.00 97.62 111 ARG A C 1
ATOM 914 O O . ARG A 1 111 ? -12.372 -0.113 17.278 1.00 97.62 111 ARG A O 1
ATOM 921 N N . LEU A 1 112 ? -10.930 1.598 16.999 1.00 97.12 112 LEU A N 1
ATOM 922 C CA . LEU A 1 112 ? -11.052 1.676 15.542 1.00 97.12 112 LEU A CA 1
ATOM 923 C C . LEU A 1 112 ? -10.712 0.337 14.870 1.00 97.12 112 LEU A C 1
ATOM 925 O O . LEU A 1 112 ? -11.445 -0.113 13.997 1.00 97.12 112 LEU A O 1
ATOM 929 N N . GLN A 1 113 ? -9.635 -0.332 15.297 1.00 96.50 113 GLN A N 1
ATOM 930 C CA . GLN A 1 113 ? -9.250 -1.649 14.781 1.00 96.50 113 GLN A CA 1
ATOM 931 C C . GLN A 1 113 ? -10.377 -2.677 14.954 1.00 96.50 113 GLN A C 1
ATOM 933 O O . GLN A 1 113 ? -10.695 -3.398 14.012 1.00 96.50 113 GLN A O 1
ATOM 938 N N . LYS A 1 114 ? -10.985 -2.742 16.146 1.00 95.88 114 LYS A N 1
ATOM 939 C CA . LYS A 1 114 ? -12.089 -3.670 16.430 1.00 95.88 114 LYS A CA 1
ATOM 940 C C . LYS A 1 114 ? -13.323 -3.368 15.584 1.00 95.88 114 LYS A C 1
ATOM 942 O O . LYS A 1 114 ? -13.922 -4.297 15.058 1.00 95.88 114 LYS A O 1
ATOM 947 N N . GLU A 1 115 ? -13.685 -2.097 15.440 1.00 95.88 115 GLU A N 1
ATOM 948 C CA . GLU A 1 115 ? -14.850 -1.685 14.651 1.00 95.88 115 GLU A CA 1
ATOM 949 C C . GLU A 1 115 ? -14.661 -1.998 13.161 1.00 95.88 115 GLU A C 1
ATOM 951 O O . GLU A 1 115 ? -15.538 -2.587 12.536 1.00 95.88 115 GLU A O 1
ATOM 956 N N . LEU A 1 116 ? -13.478 -1.714 12.608 1.00 93.31 116 LEU A N 1
ATOM 957 C CA . LEU A 1 116 ? -13.140 -2.090 11.234 1.00 93.31 116 LEU A CA 1
ATOM 958 C C . LEU A 1 116 ? -13.157 -3.616 11.036 1.00 93.31 116 LEU A C 1
ATOM 960 O O . LEU A 1 116 ? -13.696 -4.096 10.041 1.00 93.31 116 LEU A O 1
ATOM 964 N N . ALA A 1 117 ? -12.620 -4.386 11.985 1.00 92.06 117 ALA A N 1
ATOM 965 C CA . ALA A 1 117 ? -12.654 -5.847 11.917 1.00 92.06 117 ALA A CA 1
ATOM 966 C C . ALA A 1 117 ? -14.089 -6.404 11.986 1.00 92.06 117 ALA A C 1
ATOM 968 O O . ALA A 1 117 ? -14.429 -7.311 11.229 1.00 92.06 117 ALA A O 1
ATOM 969 N N . ALA A 1 118 ? -14.948 -5.838 12.841 1.00 91.62 118 ALA A N 1
ATOM 970 C CA . ALA A 1 118 ? -16.360 -6.217 12.947 1.00 91.62 118 ALA A CA 1
ATOM 971 C C . ALA A 1 118 ? -17.137 -5.947 11.648 1.00 91.62 118 ALA A C 1
ATOM 973 O O . ALA A 1 118 ? -18.044 -6.695 11.292 1.00 91.62 118 ALA A O 1
ATOM 974 N N . GLU A 1 119 ? -16.734 -4.918 10.905 1.00 90.12 119 GLU A N 1
ATOM 975 C CA . GLU A 1 119 ? -17.290 -4.577 9.594 1.00 90.12 119 GLU A CA 1
ATOM 976 C C . GLU A 1 119 ? -16.739 -5.438 8.445 1.00 90.12 119 GLU A C 1
ATOM 978 O O . GLU A 1 119 ? -17.114 -5.235 7.286 1.00 90.12 119 GLU A O 1
ATOM 983 N N . GLY A 1 120 ? -15.881 -6.415 8.761 1.00 88.06 120 GLY A N 1
ATOM 984 C CA . GLY A 1 120 ? -15.327 -7.386 7.820 1.00 88.06 120 GLY A CA 1
ATOM 985 C C . GLY A 1 120 ? -14.035 -6.944 7.134 1.00 88.06 120 GLY A C 1
ATOM 986 O O . GLY A 1 120 ? -13.612 -7.597 6.179 1.00 88.06 120 GLY A O 1
ATOM 987 N N . TYR A 1 121 ? -13.398 -5.859 7.586 1.00 89.38 121 TYR A N 1
ATOM 988 C CA . TYR A 1 121 ? -12.108 -5.440 7.040 1.00 89.38 121 TYR A CA 1
ATOM 989 C C . TYR A 1 121 ? -10.949 -6.233 7.652 1.00 89.38 121 TYR A C 1
ATOM 991 O O . TYR A 1 121 ? -10.874 -6.436 8.865 1.00 89.38 121 TYR A O 1
ATOM 999 N N . SER A 1 122 ? -9.990 -6.615 6.811 1.00 89.38 122 SER A N 1
ATOM 1000 C CA . SER A 1 122 ? -8.681 -7.106 7.256 1.00 89.38 122 SER A CA 1
ATOM 1001 C C . SER A 1 122 ? -7.726 -5.926 7.414 1.00 89.38 122 SER A C 1
ATOM 1003 O O . SER A 1 122 ? -7.778 -4.978 6.637 1.00 89.38 122 SER A O 1
ATOM 1005 N N . LEU A 1 123 ? -6.858 -5.943 8.425 1.00 90.69 123 LEU A N 1
ATOM 1006 C CA . LEU A 1 123 ? -6.018 -4.788 8.756 1.00 90.69 123 LEU A CA 1
ATOM 1007 C C . LEU A 1 123 ? -4.548 -5.182 8.811 1.00 90.69 123 LEU A C 1
ATOM 1009 O O . LEU A 1 123 ? -4.166 -6.046 9.600 1.00 90.69 123 LEU A O 1
ATOM 1013 N N . ILE A 1 124 ? -3.710 -4.483 8.048 1.00 91.69 124 ILE A N 1
ATOM 1014 C CA . ILE A 1 124 ? -2.256 -4.544 8.198 1.00 91.69 124 ILE A CA 1
ATOM 1015 C C . ILE A 1 124 ? -1.793 -3.266 8.893 1.00 91.69 124 ILE A C 1
ATOM 1017 O O . ILE A 1 124 ? -2.047 -2.149 8.447 1.00 91.69 124 ILE A O 1
ATOM 1021 N N . MET A 1 125 ? -1.107 -3.434 10.018 1.00 94.56 125 MET A N 1
ATOM 1022 C CA . MET A 1 125 ? -0.537 -2.328 10.781 1.00 94.56 125 MET A CA 1
ATOM 1023 C C . MET A 1 125 ? 0.748 -1.848 10.114 1.00 94.56 125 MET A C 1
ATOM 1025 O O . MET A 1 125 ? 1.682 -2.633 9.924 1.00 94.56 125 MET A O 1
ATOM 1029 N N . GLU A 1 126 ? 0.825 -0.560 9.800 1.00 92.50 126 GLU A N 1
ATOM 1030 C CA . GLU A 1 126 ? 1.947 0.011 9.068 1.00 92.50 126 GLU A CA 1
ATOM 1031 C C . GLU A 1 126 ? 2.560 1.211 9.796 1.00 92.50 126 GLU A C 1
ATOM 1033 O O . GLU A 1 126 ? 1.888 2.035 10.431 1.00 92.50 126 GLU A O 1
ATOM 1038 N N . ARG A 1 127 ? 3.886 1.313 9.695 1.00 93.56 127 ARG A N 1
ATOM 1039 C CA . ARG A 1 127 ? 4.637 2.506 10.065 1.00 93.56 127 ARG A CA 1
ATOM 1040 C C . ARG A 1 127 ? 5.264 3.136 8.829 1.00 93.56 127 ARG A C 1
ATOM 1042 O O . ARG A 1 127 ? 6.255 2.624 8.311 1.00 93.56 127 ARG A O 1
ATOM 1049 N N . VAL A 1 128 ? 4.749 4.296 8.444 1.00 87.75 128 VAL A N 1
ATOM 1050 C CA . VAL A 1 128 ? 5.274 5.119 7.351 1.00 87.75 128 VAL A CA 1
ATOM 1051 C C . VAL A 1 128 ? 6.176 6.222 7.902 1.00 87.75 128 VAL A C 1
ATOM 1053 O O . VAL A 1 128 ? 5.802 6.947 8.831 1.00 87.75 128 VAL A O 1
ATOM 1056 N N . ARG A 1 129 ? 7.377 6.365 7.342 1.00 85.38 129 ARG A N 1
ATOM 1057 C CA . ARG A 1 129 ? 8.319 7.462 7.618 1.00 85.38 129 ARG A CA 1
ATOM 1058 C C . ARG A 1 129 ? 8.917 7.953 6.302 1.00 85.38 129 ARG A C 1
ATOM 1060 O O . ARG A 1 129 ? 9.739 7.267 5.698 1.00 85.38 129 ARG A O 1
ATOM 1067 N N . GLY A 1 130 ? 8.509 9.143 5.861 1.00 80.81 130 GLY A N 1
ATOM 1068 C CA . GLY A 1 130 ? 8.894 9.661 4.548 1.00 80.81 130 GLY A CA 1
ATOM 1069 C C . GLY A 1 130 ? 8.447 8.703 3.443 1.00 80.81 130 GLY A C 1
ATOM 1070 O O . GLY A 1 130 ? 7.274 8.350 3.368 1.00 80.81 130 GLY A O 1
ATOM 1071 N N . M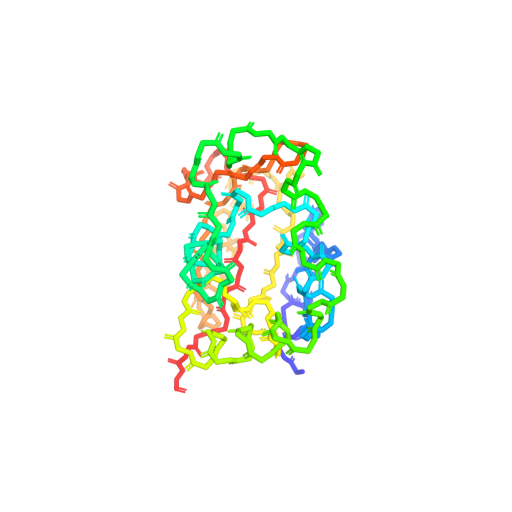ET A 1 131 ? 9.389 8.245 2.618 1.00 69.44 131 MET A N 1
ATOM 1072 C CA . MET A 1 131 ? 9.108 7.276 1.553 1.00 69.44 131 MET A CA 1
ATOM 1073 C C . MET A 1 131 ? 9.158 5.815 2.014 1.00 69.44 131 MET A C 1
ATOM 1075 O O . MET A 1 131 ? 8.846 4.939 1.215 1.00 69.44 131 MET A O 1
ATOM 1079 N N . GLN A 1 132 ? 9.562 5.527 3.253 1.00 74.44 132 GLN A N 1
ATOM 1080 C CA . GLN A 1 132 ? 9.713 4.159 3.747 1.00 74.44 132 GLN A CA 1
ATOM 1081 C C . GLN A 1 132 ? 8.458 3.686 4.481 1.00 74.44 132 GLN A C 1
ATOM 1083 O O . GLN A 1 132 ? 7.916 4.393 5.333 1.00 74.44 132 GLN A O 1
ATOM 1088 N N . ALA A 1 133 ? 8.056 2.456 4.181 1.00 82.31 133 ALA A N 1
ATOM 1089 C CA . ALA A 1 133 ? 6.938 1.751 4.786 1.00 82.31 133 ALA A CA 1
ATOM 1090 C C . ALA A 1 133 ? 7.449 0.491 5.492 1.00 82.31 133 ALA A C 1
ATOM 1092 O O . ALA A 1 133 ? 8.208 -0.285 4.904 1.00 82.31 133 ALA A O 1
ATOM 1093 N N . LYS A 1 134 ? 7.038 0.275 6.745 1.00 87.00 134 LYS A N 1
ATOM 1094 C CA . LYS A 1 134 ? 7.227 -1.000 7.449 1.00 87.00 134 LYS A CA 1
ATOM 1095 C C . LYS A 1 134 ? 5.869 -1.584 7.819 1.00 87.00 134 LYS A C 1
ATOM 1097 O O . LYS A 1 134 ? 5.180 -1.034 8.677 1.00 87.00 134 LYS A O 1
ATOM 1102 N N . TYR A 1 135 ? 5.534 -2.706 7.196 1.00 88.25 135 TYR A N 1
ATOM 1103 C CA . TYR A 1 135 ? 4.305 -3.462 7.431 1.00 88.25 135 TYR A CA 1
ATOM 1104 C C . TYR A 1 135 ? 4.420 -4.387 8.650 1.00 88.25 135 TYR A C 1
ATOM 1106 O O . TYR A 1 135 ? 5.525 -4.664 9.127 1.00 88.25 135 TYR A O 1
ATOM 1114 N N . TYR A 1 136 ? 3.271 -4.871 9.129 1.00 91.94 136 TYR A N 1
ATOM 1115 C CA . TYR A 1 136 ? 3.129 -5.813 10.248 1.00 91.94 136 TYR A CA 1
ATOM 1116 C C . TYR A 1 136 ? 3.795 -5.341 11.550 1.00 91.94 136 TYR A C 1
ATOM 1118 O O . TYR A 1 136 ? 4.380 -6.123 12.299 1.00 91.94 136 TYR A O 1
ATOM 1126 N N . VAL A 1 137 ? 3.739 -4.036 11.828 1.00 94.31 137 VAL A N 1
ATOM 1127 C CA . VAL A 1 137 ? 4.206 -3.486 13.111 1.00 94.31 137 VAL A CA 1
ATOM 1128 C C . VAL A 1 137 ? 3.144 -3.658 14.201 1.00 94.31 137 VAL A C 1
ATOM 1130 O O . VAL A 1 137 ? 1.977 -3.886 13.910 1.00 94.31 137 VAL A O 1
ATOM 1133 N N . SER A 1 138 ? 3.515 -3.509 15.474 1.00 97.00 138 SER A N 1
ATOM 1134 C CA . SER A 1 138 ? 2.512 -3.476 16.546 1.00 97.00 138 SER A CA 1
ATOM 1135 C C . SER A 1 138 ? 1.614 -2.234 16.433 1.00 97.00 138 SER A C 1
ATOM 1137 O O . SER A 1 138 ? 2.034 -1.195 15.907 1.00 97.00 138 SER A O 1
ATOM 1139 N N . ILE A 1 139 ? 0.389 -2.313 16.960 1.00 96.69 139 ILE A N 1
ATOM 1140 C CA . ILE A 1 139 ? -0.590 -1.214 16.908 1.00 96.69 139 ILE A CA 1
ATOM 1141 C C . ILE A 1 139 ? -0.089 0.059 17.611 1.00 96.69 139 ILE A C 1
ATOM 1143 O O . ILE A 1 139 ? -0.392 1.176 17.187 1.00 96.69 139 ILE A O 1
ATOM 1147 N N . GLU A 1 140 ? 0.752 -0.091 18.634 1.00 96.56 140 GLU A N 1
ATOM 1148 C CA . GLU A 1 140 ? 1.419 1.007 19.338 1.00 96.56 140 GLU A CA 1
ATOM 1149 C C . GLU A 1 140 ? 2.328 1.802 18.394 1.00 96.56 140 GLU A C 1
ATOM 1151 O O . GLU A 1 140 ? 2.396 3.031 18.461 1.00 96.56 140 GLU A O 1
ATOM 1156 N N . ARG A 1 141 ? 3.014 1.105 17.482 1.00 96.38 141 ARG A N 1
ATOM 1157 C CA . ARG A 1 141 ? 3.985 1.694 16.550 1.00 96.38 141 ARG A CA 1
ATOM 1158 C C . ARG A 1 141 ? 3.364 2.144 15.232 1.00 96.38 141 ARG A C 1
ATOM 1160 O O . ARG A 1 141 ? 4.015 2.903 14.506 1.00 96.38 141 ARG A O 1
ATOM 1167 N N . ALA A 1 142 ? 2.160 1.673 14.922 1.00 97.00 142 ALA A N 1
ATOM 1168 C CA . ALA A 1 142 ? 1.458 1.980 13.688 1.00 97.00 142 ALA A CA 1
ATOM 1169 C C . ALA A 1 142 ? 1.055 3.458 13.628 1.00 97.00 142 ALA A C 1
ATOM 1171 O O . ALA A 1 142 ? 0.551 4.031 14.600 1.00 97.00 142 ALA A O 1
ATOM 1172 N N . ASN A 1 143 ? 1.266 4.082 12.474 1.00 96.00 143 ASN A N 1
ATOM 1173 C CA . ASN A 1 143 ? 0.718 5.403 12.155 1.00 96.00 143 ASN A CA 1
ATOM 1174 C C . ASN A 1 143 ? -0.196 5.377 10.925 1.00 96.00 143 ASN A C 1
ATOM 1176 O O . ASN A 1 143 ? -0.856 6.381 10.658 1.00 96.00 143 ASN A O 1
ATOM 1180 N N . VAL A 1 144 ? -0.273 4.233 10.245 1.00 94.25 144 VAL A N 1
ATOM 1181 C CA . VAL A 1 144 ? -1.200 3.938 9.160 1.00 94.25 144 VAL A CA 1
ATOM 1182 C C . VAL A 1 144 ? -1.804 2.555 9.410 1.00 94.25 144 VAL A C 1
ATOM 1184 O O . VAL A 1 144 ? -1.105 1.623 9.813 1.00 94.25 144 VAL A O 1
ATOM 1187 N N . PHE A 1 145 ? -3.110 2.429 9.204 1.00 94.19 145 PHE A N 1
ATOM 1188 C CA . PHE A 1 145 ? -3.783 1.147 9.036 1.00 94.19 145 PHE A CA 1
ATOM 1189 C C . PHE A 1 145 ? -4.008 0.938 7.545 1.00 94.19 145 PHE A C 1
ATOM 1191 O O . PHE A 1 145 ? -4.689 1.735 6.907 1.00 94.19 145 PHE A O 1
ATOM 1198 N N . HIS A 1 146 ? -3.446 -0.128 6.998 1.00 90.56 146 HIS A N 1
ATOM 1199 C CA . HIS A 1 146 ? -3.718 -0.563 5.640 1.00 90.56 146 HIS A CA 1
ATOM 1200 C C . HIS A 1 146 ? -4.955 -1.469 5.682 1.00 90.56 146 HIS A C 1
ATOM 1202 O O . HIS A 1 146 ? -4.881 -2.631 6.097 1.00 90.56 146 HIS A O 1
ATOM 1208 N N . VAL A 1 147 ? -6.111 -0.886 5.361 1.00 90.00 147 VAL A N 1
ATOM 1209 C CA . VAL A 1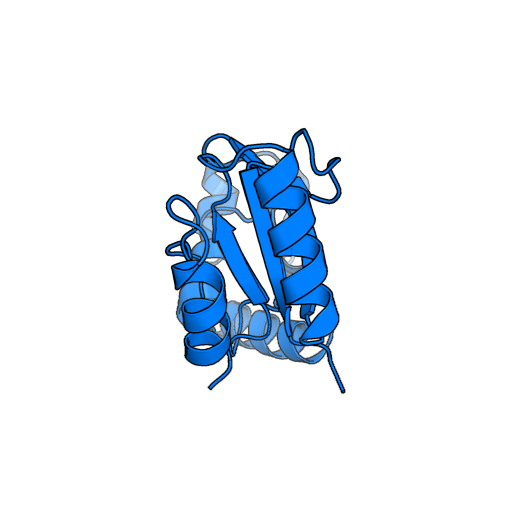 147 ? -7.436 -1.497 5.517 1.00 90.00 147 VAL A CA 1
ATOM 1210 C C . VAL A 1 147 ? -7.810 -2.214 4.236 1.00 90.00 147 VAL A C 1
ATOM 1212 O O . VAL A 1 147 ? -7.970 -1.563 3.214 1.00 90.00 147 VAL A O 1
ATOM 1215 N N . GLN A 1 148 ? -7.977 -3.528 4.290 1.00 87.12 148 GLN A N 1
ATOM 1216 C CA . GLN A 1 148 ? -8.331 -4.368 3.154 1.00 87.12 148 GLN A CA 1
ATOM 1217 C C . GLN A 1 148 ? -9.803 -4.764 3.218 1.00 87.12 148 GLN A C 1
ATOM 1219 O O . GLN A 1 148 ? -10.278 -5.232 4.257 1.00 87.12 148 GLN A O 1
ATOM 1224 N N . SER A 1 149 ? -10.520 -4.610 2.107 1.00 76.38 149 SER A N 1
ATOM 1225 C CA . SER A 1 149 ? -11.842 -5.210 1.940 1.00 76.38 149 SER A CA 1
ATOM 1226 C C . SER A 1 149 ? -11.708 -6.721 2.096 1.00 76.38 149 SER A C 1
ATOM 1228 O O . SER A 1 149 ? -10.897 -7.331 1.391 1.00 76.38 149 SER A O 1
ATOM 1230 N N . GLY A 1 150 ? -12.460 -7.335 3.011 1.00 63.66 150 GLY A N 1
ATOM 1231 C CA . GLY A 1 150 ? -12.505 -8.790 3.103 1.00 63.66 150 GLY A CA 1
ATOM 1232 C C . GLY A 1 150 ? -12.885 -9.369 1.742 1.00 63.66 150 GLY A C 1
ATOM 1233 O O . GLY A 1 150 ? -13.930 -9.027 1.195 1.00 63.66 150 GLY A O 1
ATOM 1234 N N . THR A 1 151 ? -12.026 -10.218 1.181 1.00 50.81 151 THR A N 1
ATOM 1235 C CA . THR A 1 151 ? -12.404 -11.075 0.056 1.00 50.81 151 THR A CA 1
ATOM 1236 C C . THR A 1 151 ? -13.414 -12.076 0.606 1.00 50.81 151 THR A C 1
ATOM 1238 O O . THR A 1 151 ? -13.041 -13.046 1.260 1.00 50.81 151 THR A O 1
ATOM 1241 N N . ARG A 1 152 ? -14.702 -11.772 0.449 1.00 39.94 152 ARG A N 1
ATOM 1242 C CA . ARG A 1 152 ? -15.739 -12.801 0.442 1.00 39.94 152 ARG A CA 1
ATOM 1243 C C . ARG A 1 152 ? -15.919 -13.279 -0.985 1.00 39.94 152 ARG A C 1
ATOM 1245 O O . ARG A 1 152 ? -15.920 -12.404 -1.881 1.00 39.94 152 ARG A O 1
#

Secondary structure (DSSP, 8-state):
-HHHHHHHHHTTSTT-EE-TTSSBPHHHHHHHHHH-GGG-HHHHHHHHHHTT--GGGGG-HHHHHHTTTT-HHHHHHHHHHHHTT-TT-TTBTTSEEEEE-TTS-HHHHHHHHHHHHHTTEEEEEEEEETTEEEES--TTT-SEEEEEEP--

Foldseek 3Di:
DVVVVLVVLCVVPPQKDFDPLFQDALLRVLLVCLQCVVVVVVLVVVLCVVVVDDPVCVVPPVCSNCSCPVVSVVSSVVLVVDCVPDDPNCSHVGQKIKMFCQPPDLVSLVVSVVVLVVVVKDWWFWADDPPDIDTNDDSNRGRIITIGHHPD

Organism: NCBI:txid1514080

Nearest PDB structures (foldseek):
  8p2f-assembly1_p  TM=2.424E-01  e=6.908E+00  Staphylococcus aureus subsp. aureus NCTC 8325
  8rdv-assembly1_OL  TM=1.875E-01  e=7.804E+00  Psychrobacter urativorans

Radius of gyration: 16.98 Å; Cα contacts (8 Å, |Δi|>4): 206; chains: 1; bounding box: 44×26×46 Å

Solvent-accessible surface area (backbone atoms only — not comparable to full-atom values): 8508 Å² total; per-residue (Å²): 114,65,69,63,56,51,46,64,56,37,71,78,37,84,55,42,46,76,42,95,65,26,67,27,52,63,70,57,48,43,54,51,42,42,77,38,40,82,82,36,57,68,62,44,52,51,48,35,66,76,64,72,50,66,71,80,53,72,76,38,67,71,56,50,57,50,67,53,69,97,37,56,70,58,49,44,49,55,47,53,58,43,42,77,70,44,88,91,32,32,30,45,88,44,37,17,36,32,28,36,37,67,67,43,52,67,67,54,47,53,53,52,51,50,54,42,42,75,75,47,34,44,76,42,27,19,33,71,55,90,94,48,75,42,72,78,42,57,75,86,68,26,33,29,37,42,36,24,57,54,89,123